Protein AF-A0A838H7H4-F1 (afdb_monomer_lite)

Foldseek 3Di:
DDPDDPVPDDDDPCCQVPNLHDFDPVQQVCLCSVVSSVVSVCVVDPDDDDPDCPDDDDDDPPPVCPLVLVSLLSRLVVVCVVCVVLCVQLVSNLQSLLSNLQSCLLVLNLVSNQVSLVSSCVSPVPSCSSVVSNCSNVPVDPSVVVQVVQVVVVDDD

Radius of gyration: 16.4 Å; chains: 1; bounding box: 41×30×44 Å

pLDDT: mean 89.97, std 9.6, range [54.09, 98.44]

Structure (mmCIF, N/CA/C/O backbone):
data_AF-A0A838H7H4-F1
#
_entry.id   AF-A0A838H7H4-F1
#
loop_
_atom_site.group_PDB
_atom_site.id
_atom_site.type_symbol
_atom_site.label_atom_id
_atom_site.label_alt_id
_atom_site.label_comp_id
_atom_site.label_asym_id
_atom_site.label_entity_id
_atom_site.label_seq_id
_atom_site.pdbx_PDB_ins_code
_atom_site.Cartn_x
_atom_site.Cartn_y
_atom_site.Cartn_z
_atom_site.occupancy
_atom_site.B_iso_or_equiv
_atom_site.auth_seq_id
_atom_site.auth_comp_id
_atom_site.auth_asym_id
_atom_site.auth_atom_id
_atom_site.pdbx_PDB_model_num
ATOM 1 N N . MET A 1 1 ? -5.918 -9.461 2.791 1.00 54.09 1 MET A N 1
ATOM 2 C CA . MET A 1 1 ? -6.326 -8.043 2.866 1.00 54.09 1 MET A CA 1
ATOM 3 C C . MET A 1 1 ? -7.775 -7.938 2.456 1.00 54.09 1 MET A C 1
ATOM 5 O O . MET A 1 1 ? -8.120 -8.432 1.388 1.00 54.09 1 MET A O 1
ATOM 9 N N . SER A 1 2 ? -8.585 -7.301 3.291 1.00 57.00 2 SER A N 1
ATOM 10 C CA . SER A 1 2 ? -9.910 -6.813 2.934 1.00 57.00 2 SER A CA 1
ATOM 11 C C . SER A 1 2 ? -9.740 -5.487 2.188 1.00 57.00 2 SER A C 1
ATOM 13 O O . SER A 1 2 ? -9.266 -4.519 2.774 1.00 57.00 2 SER A O 1
ATOM 15 N N . MET A 1 3 ? -10.059 -5.442 0.894 1.00 65.50 3 MET A N 1
ATOM 16 C CA . MET A 1 3 ? -10.187 -4.166 0.181 1.00 65.50 3 MET A CA 1
ATOM 17 C C . MET A 1 3 ? -11.564 -3.591 0.516 1.00 65.50 3 MET A C 1
ATOM 19 O O . MET A 1 3 ? -12.537 -3.882 -0.176 1.00 65.50 3 MET A O 1
ATOM 23 N N . LEU A 1 4 ? -11.651 -2.859 1.626 1.00 74.56 4 LEU A N 1
ATOM 24 C CA . LEU A 1 4 ? -12.852 -2.125 2.016 1.00 74.56 4 LEU A CA 1
ATOM 25 C C . LEU A 1 4 ? -12.655 -0.672 1.611 1.00 74.56 4 LEU A C 1
ATOM 27 O O . LEU A 1 4 ? -11.643 -0.078 1.948 1.00 74.56 4 LEU A O 1
ATOM 31 N N . HIS A 1 5 ? -13.600 -0.113 0.869 1.00 79.69 5 HIS A N 1
ATOM 32 C CA . HIS A 1 5 ? -13.518 1.284 0.464 1.00 79.69 5 HIS A CA 1
ATOM 33 C C . HIS A 1 5 ? -13.939 2.170 1.644 1.00 79.69 5 HIS A C 1
ATOM 35 O O . HIS A 1 5 ? -14.970 1.900 2.255 1.00 79.69 5 HIS A O 1
ATOM 41 N N . SER A 1 6 ? -13.198 3.235 1.963 1.00 81.12 6 SER A N 1
ATOM 42 C CA . SER A 1 6 ? -13.466 4.064 3.156 1.00 81.12 6 SER A CA 1
ATOM 43 C C . SER A 1 6 ? -14.897 4.620 3.214 1.00 81.12 6 SER A C 1
ATOM 45 O O . SER A 1 6 ? -15.476 4.729 4.293 1.00 81.12 6 SER A O 1
ATOM 47 N N . SER A 1 7 ? -15.537 4.857 2.062 1.00 83.00 7 SER A N 1
ATOM 48 C CA . SER A 1 7 ? -16.952 5.268 1.988 1.00 83.00 7 SER A CA 1
ATOM 49 C C . SER A 1 7 ? -17.956 4.234 2.517 1.00 83.00 7 SER A C 1
ATOM 51 O O . SER A 1 7 ? -19.151 4.515 2.550 1.00 83.00 7 SER A O 1
ATOM 53 N N . THR A 1 8 ? -17.515 3.017 2.838 1.00 86.19 8 THR A N 1
ATOM 54 C CA . THR A 1 8 ? -18.358 1.954 3.396 1.00 86.19 8 THR A CA 1
ATOM 55 C C . THR A 1 8 ? -18.182 1.806 4.900 1.00 86.19 8 THR A C 1
ATOM 57 O O . THR A 1 8 ? -18.797 0.926 5.499 1.00 86.19 8 THR A O 1
ATOM 60 N N . PHE A 1 9 ? -17.313 2.607 5.517 1.00 88.44 9 PHE A N 1
ATOM 61 C CA . PHE A 1 9 ? -17.085 2.536 6.945 1.00 88.44 9 PHE A CA 1
ATOM 62 C C . PHE A 1 9 ? -18.164 3.282 7.720 1.00 88.44 9 PHE A C 1
ATOM 64 O O . PHE A 1 9 ? -18.494 4.432 7.438 1.00 88.44 9 PHE A O 1
ATOM 71 N N . VAL A 1 10 ? -18.682 2.611 8.744 1.00 89.75 10 VAL A N 1
ATOM 72 C CA . VAL A 1 10 ? -19.600 3.181 9.724 1.00 89.75 10 VAL A CA 1
ATOM 73 C C . VAL A 1 10 ? -19.023 2.881 11.094 1.00 89.75 10 VAL A C 1
ATOM 75 O O . VAL A 1 10 ? -18.717 1.732 11.407 1.00 89.75 10 VAL A O 1
ATOM 78 N N . PHE A 1 11 ? -18.885 3.919 11.910 1.00 90.56 11 PHE A N 1
ATOM 79 C CA . PHE A 1 11 ? -18.334 3.804 13.250 1.00 90.56 11 PHE A CA 1
ATOM 80 C C . PHE A 1 11 ? -19.273 4.414 14.276 1.00 90.56 11 PHE A C 1
ATOM 82 O O . PHE A 1 11 ? -19.954 5.408 14.015 1.00 90.56 11 PHE A O 1
ATOM 89 N N . ARG A 1 12 ? -19.240 3.866 15.490 1.00 92.88 12 ARG A N 1
ATOM 90 C CA . ARG A 1 12 ? -19.741 4.581 16.660 1.00 92.88 12 ARG A CA 1
ATOM 91 C C . ARG A 1 12 ? -18.765 5.713 16.969 1.00 92.88 12 ARG A C 1
ATOM 93 O O . ARG A 1 12 ? -17.561 5.485 17.057 1.00 92.88 12 ARG A O 1
ATOM 100 N N . LEU A 1 13 ? -19.277 6.927 17.159 1.00 93.31 13 LEU A N 1
ATOM 101 C CA . LEU A 1 13 ? -18.430 8.099 17.403 1.00 93.31 13 LEU A CA 1
ATOM 102 C C . LEU A 1 13 ? -17.542 7.939 18.648 1.00 93.31 13 LEU A C 1
ATOM 104 O O . LEU A 1 13 ? -16.386 8.350 18.628 1.00 93.31 13 LEU A O 1
ATOM 108 N N . THR A 1 14 ? -18.066 7.316 19.706 1.00 94.25 14 THR A N 1
ATOM 109 C CA . THR A 1 14 ? -17.318 7.005 20.936 1.00 94.25 14 THR A CA 1
ATOM 110 C C . THR A 1 14 ? -16.163 6.047 20.667 1.00 94.25 14 THR A C 1
ATOM 112 O O . THR A 1 14 ? -15.056 6.262 21.144 1.00 94.25 14 THR A O 1
ATOM 115 N N . ASP A 1 15 ? -16.382 5.031 19.827 1.00 92.00 15 ASP A N 1
ATOM 116 C CA . ASP A 1 15 ? -15.350 4.048 19.495 1.00 92.00 15 ASP A CA 1
ATOM 117 C C . ASP A 1 15 ? -14.206 4.706 18.706 1.00 92.00 15 ASP A C 1
ATOM 119 O O . ASP A 1 15 ? -13.047 4.353 18.912 1.00 92.00 15 ASP A O 1
ATOM 123 N N . LEU A 1 16 ? -14.499 5.700 17.855 1.00 92.81 16 LEU A N 1
ATOM 124 C CA . LEU A 1 16 ? -13.470 6.496 17.174 1.00 92.81 16 LEU A CA 1
ATOM 125 C C . LEU A 1 16 ? -12.748 7.473 18.104 1.00 92.81 16 LEU A C 1
ATOM 127 O O . LEU A 1 16 ? -11.536 7.608 17.993 1.00 92.81 16 LEU A O 1
ATOM 131 N N . ARG A 1 17 ? -13.455 8.168 19.000 1.00 91.88 17 ARG A N 1
ATOM 132 C CA . ARG A 1 17 ? -12.841 9.189 19.867 1.00 91.88 17 ARG A CA 1
ATOM 133 C C . ARG A 1 17 ? -12.004 8.591 20.993 1.00 91.88 17 ARG A C 1
ATOM 135 O O . ARG A 1 17 ? -10.912 9.082 21.253 1.00 91.88 17 ARG A O 1
ATOM 142 N N . ASP A 1 18 ? -12.491 7.514 21.601 1.00 89.38 18 ASP A N 1
ATOM 143 C CA . ASP A 1 18 ? -11.962 7.006 22.872 1.00 89.38 18 ASP A CA 1
ATOM 144 C C . ASP A 1 18 ? -11.259 5.643 22.724 1.00 89.38 18 ASP A C 1
ATOM 146 O O . ASP A 1 18 ? -10.753 5.080 23.696 1.00 89.38 18 ASP A O 1
ATOM 150 N N . GLY A 1 19 ? -11.247 5.069 21.514 1.00 89.50 19 GLY A N 1
ATOM 151 C CA . GLY A 1 19 ? -10.817 3.689 21.286 1.00 89.50 19 GLY A CA 1
ATOM 152 C C . GLY A 1 19 ? -9.881 3.493 20.099 1.00 89.50 19 GLY A C 1
ATOM 153 O O . GLY A 1 19 ? -8.680 3.305 20.268 1.00 89.50 19 GLY A O 1
ATOM 154 N N . ILE A 1 20 ? -10.456 3.410 18.902 1.00 92.75 20 ILE A N 1
ATOM 155 C CA . ILE A 1 20 ? -9.748 3.165 17.640 1.00 92.75 20 ILE A CA 1
ATOM 156 C C . ILE A 1 20 ? -8.884 4.382 17.278 1.00 92.75 20 ILE A C 1
ATOM 158 O O . ILE A 1 20 ? -7.756 4.211 16.819 1.00 92.75 20 ILE A O 1
ATOM 162 N N . GLY A 1 21 ? -9.390 5.590 17.537 1.00 93.25 21 GLY A N 1
ATOM 163 C CA . GLY A 1 21 ? -8.802 6.868 17.139 1.00 93.25 21 GLY A CA 1
ATOM 164 C C . GLY A 1 21 ? -9.373 7.380 15.811 1.00 93.25 21 GLY A C 1
ATOM 165 O O . GLY A 1 21 ? -9.877 6.606 14.996 1.00 93.25 21 GLY A O 1
ATOM 166 N N . LEU A 1 22 ? -9.265 8.691 15.585 1.00 92.56 22 LEU A N 1
ATOM 167 C CA . LEU A 1 22 ? -9.604 9.332 14.307 1.00 92.56 22 LEU A CA 1
ATOM 168 C C . LEU A 1 22 ? -8.611 8.933 13.203 1.00 92.56 22 LEU A C 1
ATOM 170 O O . LEU A 1 22 ? -7.616 8.257 13.483 1.00 92.56 22 LEU A O 1
ATOM 174 N N . LEU A 1 23 ? -8.892 9.324 11.954 1.00 90.75 23 LEU A N 1
ATOM 175 C CA . LEU A 1 23 ? -7.944 9.151 10.851 1.00 90.75 23 LEU A CA 1
ATOM 176 C C . LEU A 1 23 ? -6.623 9.851 11.178 1.00 90.75 23 LEU A C 1
ATOM 178 O O . LEU A 1 23 ? -6.617 10.941 11.747 1.00 90.75 23 LEU A O 1
ATOM 182 N N . ASP A 1 24 ? -5.525 9.198 10.818 1.00 91.38 24 ASP A N 1
ATOM 183 C CA . ASP A 1 24 ? -4.194 9.767 10.968 1.00 91.38 24 ASP A CA 1
ATOM 184 C C . ASP A 1 24 ? -3.878 10.630 9.737 1.00 91.38 24 ASP A C 1
ATOM 186 O O . ASP A 1 24 ? -3.748 10.130 8.617 1.00 91.38 24 ASP A O 1
ATOM 190 N N . GLU A 1 25 ? -3.808 11.943 9.942 1.00 91.31 25 GLU A N 1
ATOM 191 C CA . GLU A 1 25 ? -3.540 12.920 8.883 1.00 91.31 25 GLU A CA 1
ATOM 192 C C . GLU A 1 25 ? -2.059 12.950 8.465 1.00 91.31 25 GLU A C 1
ATOM 194 O O . GLU A 1 25 ? -1.720 13.565 7.453 1.00 91.31 25 GLU A O 1
ATOM 199 N N . GLU A 1 26 ? -1.171 12.254 9.186 1.00 93.12 26 GLU A N 1
ATOM 200 C CA . GLU A 1 26 ? 0.247 12.143 8.828 1.00 93.12 26 GLU A CA 1
ATOM 201 C C . GLU A 1 26 ? 0.495 11.129 7.699 1.00 93.12 26 GLU A C 1
ATOM 203 O O . GLU A 1 26 ? 1.587 11.094 7.123 1.00 93.12 26 GLU A O 1
ATOM 208 N N . ILE A 1 27 ? -0.508 10.313 7.340 1.00 93.00 27 ILE A N 1
ATOM 209 C CA . ILE A 1 27 ? -0.388 9.305 6.281 1.00 93.00 27 ILE A CA 1
ATOM 210 C C . ILE A 1 27 ? -0.084 9.997 4.941 1.00 93.00 27 ILE A C 1
ATOM 212 O O . ILE A 1 27 ? -0.916 10.759 4.437 1.00 93.00 27 ILE A O 1
ATOM 216 N N . PRO A 1 28 ? 1.043 9.674 4.271 1.00 93.50 28 PRO A N 1
ATOM 217 C CA . PRO A 1 28 ? 1.427 10.331 3.024 1.00 93.50 28 PRO A CA 1
ATOM 218 C C . PRO A 1 28 ? 0.350 10.251 1.930 1.00 93.50 28 PRO A C 1
ATOM 220 O O . PRO A 1 28 ? 0.104 9.201 1.329 1.00 93.50 28 PRO A O 1
ATOM 223 N N . GLY A 1 29 ? -0.287 11.389 1.648 1.00 88.62 29 GLY A N 1
ATOM 224 C CA . GLY A 1 29 ? -1.354 11.510 0.652 1.00 88.62 29 GLY A CA 1
ATOM 225 C C . GLY A 1 29 ? -2.585 10.641 0.929 1.00 88.62 29 GLY A C 1
ATOM 226 O O . GLY A 1 29 ? -3.275 10.291 -0.024 1.00 88.62 29 GLY A O 1
ATOM 227 N N . SER A 1 30 ? -2.820 10.245 2.185 1.00 87.75 30 SER A N 1
ATOM 228 C CA . SER A 1 30 ? -3.987 9.458 2.625 1.00 87.75 30 SER A CA 1
ATOM 229 C C . SER A 1 30 ? -4.193 8.119 1.891 1.00 87.75 30 SER A C 1
ATOM 231 O O . SER A 1 30 ? -5.283 7.557 1.906 1.00 87.75 30 SER A O 1
ATOM 233 N N . GLN A 1 31 ? -3.157 7.566 1.244 1.00 87.06 31 GLN A N 1
ATOM 234 C CA . GLN A 1 31 ? -3.292 6.403 0.343 1.00 87.06 31 GLN A CA 1
ATOM 235 C C . GLN A 1 31 ? -3.703 5.096 1.034 1.00 87.06 31 GLN A C 1
ATOM 237 O O . GLN A 1 31 ? -4.211 4.205 0.361 1.00 87.06 31 GLN A O 1
ATOM 242 N N . ASN A 1 32 ? -3.425 4.957 2.332 1.00 88.88 32 ASN A N 1
ATOM 243 C CA . ASN A 1 32 ? -3.676 3.742 3.114 1.00 88.88 32 ASN A CA 1
ATOM 244 C C . ASN A 1 32 ? -4.468 4.042 4.401 1.00 88.88 32 ASN A C 1
ATOM 246 O O . ASN A 1 32 ? -4.337 3.314 5.383 1.00 88.88 32 ASN A O 1
ATOM 250 N N . GLU A 1 33 ? -5.243 5.132 4.424 1.00 90.25 33 GLU A N 1
ATOM 251 C CA . GLU A 1 33 ? -6.015 5.550 5.605 1.00 90.25 33 GLU A CA 1
ATOM 252 C C . GLU A 1 33 ? -7.001 4.474 6.083 1.00 90.25 33 GLU A C 1
ATOM 254 O O . GLU A 1 33 ? -7.159 4.227 7.277 1.00 90.25 33 GLU A O 1
ATOM 259 N N . ASP A 1 34 ? -7.623 3.785 5.130 1.00 88.94 34 ASP A N 1
ATOM 260 C CA . ASP A 1 34 ? -8.584 2.720 5.359 1.00 88.94 34 ASP A CA 1
ATOM 261 C C . ASP A 1 34 ? -7.911 1.502 5.990 1.00 88.94 34 ASP A C 1
ATOM 263 O O . ASP A 1 34 ? -8.427 0.910 6.942 1.00 88.94 34 ASP A O 1
ATOM 267 N N . TRP A 1 35 ? -6.735 1.139 5.483 1.00 89.00 35 TRP A N 1
ATOM 268 C CA . TRP A 1 35 ? -5.998 -0.009 5.972 1.00 89.00 35 TRP A CA 1
ATOM 269 C C . TRP A 1 35 ? -5.359 0.250 7.335 1.00 89.00 35 TRP A C 1
ATOM 271 O O . TRP A 1 35 ? -5.414 -0.622 8.201 1.00 89.00 35 TRP A O 1
ATOM 281 N N . GLU A 1 36 ? -4.820 1.446 7.556 1.00 92.94 36 GLU A N 1
ATOM 282 C CA . GLU A 1 36 ? -4.292 1.884 8.849 1.00 92.94 36 GLU A CA 1
ATOM 283 C C . GLU A 1 36 ? -5.376 1.815 9.938 1.00 92.94 36 GLU A C 1
ATOM 285 O O . GLU A 1 36 ? -5.174 1.197 10.990 1.00 92.94 36 GLU A O 1
ATOM 290 N N . LEU A 1 37 ? -6.571 2.334 9.641 1.00 92.06 37 LEU A N 1
ATOM 291 C CA . LEU A 1 37 ? -7.696 2.313 10.571 1.00 92.06 37 LEU A CA 1
ATOM 292 C C . LEU A 1 37 ? -8.159 0.879 10.874 1.00 92.06 37 LEU A C 1
ATOM 294 O O . LEU A 1 37 ? -8.441 0.541 12.027 1.00 92.06 37 LEU A O 1
ATOM 298 N N . LEU A 1 38 ? -8.187 0.005 9.861 1.00 90.56 38 LEU A N 1
ATOM 299 C CA . LEU A 1 38 ? -8.483 -1.419 10.044 1.00 90.56 38 LEU A CA 1
ATOM 300 C C . LEU A 1 38 ? -7.422 -2.135 10.884 1.00 90.56 38 LEU A C 1
ATOM 302 O O . LEU A 1 38 ? -7.781 -2.982 11.701 1.00 90.56 38 LEU A O 1
ATOM 306 N N . LEU A 1 39 ? -6.137 -1.810 10.720 1.00 91.31 39 LEU A N 1
ATOM 307 C CA . LEU A 1 39 ? -5.064 -2.373 11.542 1.00 91.31 39 LEU A CA 1
ATOM 308 C C . LEU A 1 39 ? -5.266 -1.993 13.014 1.00 91.31 39 LEU A C 1
ATOM 310 O O . LEU A 1 39 ? -5.258 -2.883 13.871 1.00 91.31 39 LEU A O 1
ATOM 314 N N . ARG A 1 40 ? -5.563 -0.721 13.317 1.00 92.88 40 ARG A N 1
ATOM 315 C CA . ARG A 1 40 ? -5.899 -0.286 14.687 1.00 92.88 40 ARG A CA 1
ATOM 316 C C . ARG A 1 40 ? -7.147 -0.972 15.228 1.00 92.88 40 ARG A C 1
ATOM 318 O O . ARG A 1 40 ? -7.129 -1.461 16.358 1.00 92.88 40 ARG A O 1
ATOM 325 N N . ALA A 1 41 ? -8.208 -1.067 14.428 1.00 91.81 41 ALA A N 1
ATOM 326 C CA . ALA A 1 41 ? -9.433 -1.757 14.823 1.00 91.81 41 ALA A CA 1
ATOM 327 C C . ALA A 1 41 ? -9.182 -3.249 15.125 1.00 91.81 41 ALA A C 1
ATOM 329 O O . ALA A 1 41 ? -9.656 -3.758 16.143 1.00 91.81 41 ALA A O 1
ATOM 330 N N . SER A 1 42 ? -8.373 -3.925 14.301 1.00 91.19 42 SER A N 1
ATOM 331 C CA . SER A 1 42 ? -8.058 -5.355 14.437 1.00 91.19 42 SER A CA 1
ATOM 332 C C . SER A 1 42 ? -7.293 -5.701 15.715 1.00 91.19 42 SER A C 1
ATOM 334 O O . SER A 1 42 ? -7.416 -6.809 16.232 1.00 91.19 42 SER A O 1
ATOM 336 N N . ARG A 1 43 ? -6.535 -4.740 16.261 1.00 91.12 43 ARG A N 1
ATOM 337 C CA . ARG A 1 43 ? -5.843 -4.892 17.549 1.00 91.12 43 ARG A CA 1
ATOM 338 C C . ARG A 1 43 ? -6.804 -4.882 18.738 1.00 91.12 43 ARG A C 1
ATOM 340 O O . ARG A 1 43 ? -6.436 -5.354 19.808 1.00 91.12 43 ARG A O 1
ATOM 347 N N . ARG A 1 44 ? -8.014 -4.336 18.573 1.00 91.44 44 ARG A N 1
ATOM 348 C CA . ARG A 1 44 ? -9.024 -4.255 19.640 1.00 91.44 44 ARG A CA 1
ATOM 349 C C . ARG A 1 44 ? -9.979 -5.438 19.603 1.00 91.44 44 ARG A C 1
ATOM 351 O O . ARG A 1 44 ? -10.279 -6.010 20.646 1.00 91.44 44 ARG A O 1
ATOM 358 N N . HIS A 1 45 ? -10.448 -5.802 18.411 1.00 88.50 45 HIS A N 1
ATOM 359 C CA . HIS A 1 45 ? -11.387 -6.902 18.219 1.00 88.50 45 HIS A CA 1
ATOM 360 C C . HIS A 1 45 ? -11.108 -7.657 16.913 1.00 88.50 45 HIS A C 1
ATOM 362 O O . HIS A 1 45 ? -10.668 -7.047 15.936 1.00 88.50 45 HIS A O 1
ATOM 368 N N . PRO A 1 46 ? -11.408 -8.969 16.856 1.00 89.31 46 PRO A N 1
ATOM 369 C CA . PRO A 1 46 ? -11.335 -9.729 15.614 1.00 89.31 46 PRO A CA 1
ATOM 370 C C . PRO A 1 46 ? -12.208 -9.117 14.512 1.00 89.31 46 PRO A C 1
ATOM 372 O O . PRO A 1 46 ? -13.347 -8.715 14.755 1.00 89.31 46 PRO A O 1
ATOM 375 N N . ILE A 1 47 ? -11.694 -9.104 13.281 1.00 87.50 47 ILE A N 1
ATOM 376 C CA . ILE A 1 47 ? -12.465 -8.695 12.105 1.00 87.50 47 ILE A CA 1
ATOM 377 C C . ILE A 1 47 ? -13.309 -9.885 11.641 1.00 87.50 47 ILE A C 1
ATOM 379 O O . ILE A 1 47 ? -12.773 -10.904 11.203 1.00 87.50 47 ILE A O 1
ATOM 383 N N . MET A 1 48 ? -14.633 -9.747 11.712 1.00 88.56 48 MET A N 1
ATOM 384 C CA . MET A 1 48 ? -15.560 -10.739 11.173 1.00 88.56 48 MET A CA 1
ATOM 385 C C . MET A 1 48 ? -15.639 -10.616 9.648 1.00 88.56 48 MET A C 1
ATOM 387 O O . MET A 1 48 ? -15.899 -9.540 9.113 1.00 88.56 48 MET A O 1
ATOM 391 N N . HIS A 1 49 ? -15.441 -11.731 8.946 1.00 87.19 49 HIS A N 1
ATOM 392 C CA . HIS A 1 49 ? -15.689 -11.814 7.511 1.00 87.19 49 HIS A CA 1
ATOM 393 C C . HIS A 1 49 ? -17.170 -12.099 7.259 1.00 87.19 49 HIS A C 1
ATOM 395 O O . HIS A 1 49 ? -17.683 -13.129 7.697 1.00 87.19 49 HIS A O 1
ATOM 401 N N . VAL A 1 50 ? -17.841 -11.206 6.535 1.00 88.00 50 VAL A N 1
ATOM 402 C CA . VAL A 1 50 ? -19.224 -11.399 6.092 1.00 88.00 50 VAL A CA 1
ATOM 403 C C . VAL A 1 50 ? -19.206 -11.661 4.594 1.00 88.00 50 VAL A C 1
ATOM 405 O O . VAL A 1 50 ? -18.906 -10.763 3.811 1.00 88.00 50 VAL A O 1
ATOM 408 N N . ASP A 1 51 ? -19.524 -12.891 4.199 1.00 89.19 51 ASP A N 1
ATOM 409 C CA . ASP A 1 51 ? -19.549 -13.313 2.795 1.00 89.19 51 ASP A CA 1
ATOM 410 C C . ASP A 1 51 ? -20.888 -12.952 2.131 1.00 89.19 51 ASP A C 1
ATOM 412 O O . ASP A 1 51 ? -21.660 -13.804 1.696 1.00 89.19 51 ASP A O 1
ATOM 416 N N . ALA A 1 52 ? -21.212 -11.659 2.145 1.00 89.25 52 ALA A N 1
ATOM 417 C CA . ALA A 1 52 ? -22.395 -11.108 1.502 1.00 89.25 52 ALA A CA 1
ATOM 418 C C . ALA A 1 52 ? -22.047 -9.773 0.825 1.00 89.25 52 ALA A C 1
ATOM 420 O O . ALA A 1 52 ? -21.328 -8.956 1.410 1.00 89.25 52 ALA A O 1
ATOM 421 N N . PRO A 1 53 ? -22.564 -9.502 -0.388 1.00 86.62 53 PRO A N 1
ATOM 422 C CA . PRO A 1 53 ? -22.301 -8.258 -1.103 1.00 86.62 53 PRO A CA 1
ATOM 423 C C . PRO A 1 53 ? -23.136 -7.110 -0.516 1.00 86.62 53 PRO A C 1
ATOM 425 O O . PRO A 1 53 ? -24.116 -6.665 -1.105 1.00 86.62 53 PRO A O 1
ATOM 428 N N . LEU A 1 54 ? -22.758 -6.63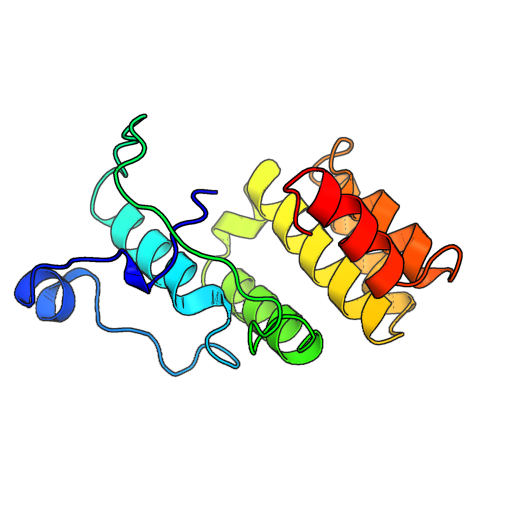8 0.673 1.00 87.56 54 LEU A N 1
ATOM 429 C CA . LEU A 1 54 ? -23.510 -5.619 1.4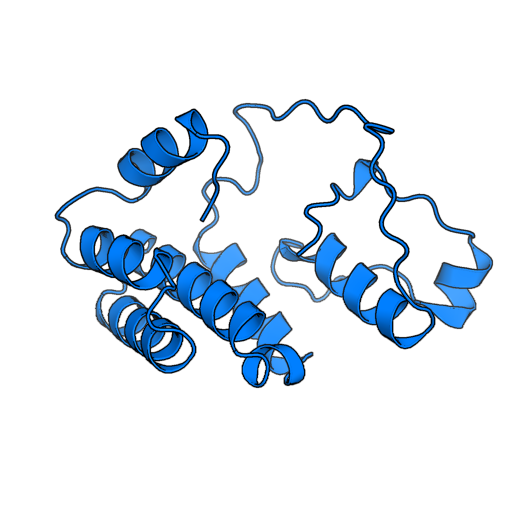14 1.00 87.56 54 LEU A CA 1
ATOM 430 C C . LEU A 1 54 ? -23.368 -4.208 0.830 1.00 87.56 54 LEU A C 1
ATOM 432 O O . LEU A 1 54 ? -24.179 -3.337 1.134 1.00 87.56 54 LEU A O 1
ATOM 436 N N . VAL A 1 55 ? -22.341 -3.964 0.010 1.00 85.25 55 VAL A N 1
ATOM 437 C CA . VAL A 1 55 ? -22.077 -2.648 -0.579 1.00 85.25 55 VAL A CA 1
ATOM 438 C C . VAL A 1 55 ? -21.636 -2.777 -2.032 1.00 85.25 55 VAL A C 1
ATOM 440 O O . VAL A 1 55 ? -20.824 -3.635 -2.376 1.00 85.25 55 VAL A O 1
ATOM 443 N N . ALA A 1 56 ? -22.139 -1.880 -2.883 1.00 85.44 56 ALA A N 1
ATOM 444 C CA . ALA A 1 56 ? -21.719 -1.736 -4.270 1.00 85.44 56 ALA A CA 1
ATOM 4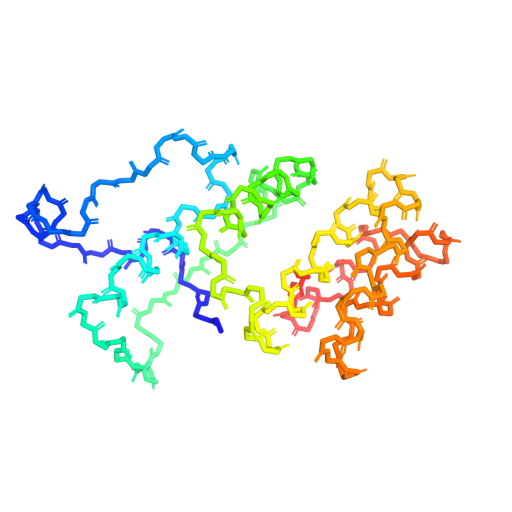45 C C . ALA A 1 56 ? -20.908 -0.444 -4.444 1.00 85.44 56 ALA A C 1
ATOM 447 O O . ALA A 1 56 ? -21.441 0.659 -4.330 1.00 85.44 56 ALA A O 1
ATOM 448 N N . VAL A 1 57 ? -19.616 -0.579 -4.746 1.00 79.25 57 VAL A N 1
ATOM 449 C CA . VAL A 1 57 ? -18.711 0.556 -4.979 1.00 79.25 57 VAL A CA 1
ATOM 450 C C . VAL A 1 57 ? -18.459 0.697 -6.477 1.00 79.25 57 VAL A C 1
ATOM 452 O O . VAL A 1 57 ? -17.905 -0.202 -7.113 1.00 79.25 57 VAL A O 1
ATOM 455 N N . ARG A 1 58 ? -18.857 1.833 -7.063 1.00 77.00 58 ARG A N 1
ATOM 456 C CA . ARG A 1 58 ? -18.549 2.142 -8.467 1.00 77.00 58 ARG A CA 1
ATOM 457 C C . ARG A 1 58 ? -17.133 2.698 -8.567 1.00 77.00 58 ARG A C 1
ATOM 459 O O . ARG A 1 58 ? -16.872 3.829 -8.172 1.00 77.00 58 ARG A O 1
ATOM 466 N N . TRP A 1 59 ? -16.237 1.919 -9.157 1.00 69.19 59 TRP A N 1
ATOM 467 C CA . TRP A 1 59 ? -14.883 2.361 -9.472 1.00 69.19 59 TRP A CA 1
ATOM 468 C C . TRP A 1 59 ? -14.896 3.227 -10.737 1.00 69.19 59 TRP A C 1
ATOM 470 O O . TRP A 1 59 ? -15.161 2.742 -11.837 1.00 69.19 59 TRP A O 1
ATOM 480 N N . GLY A 1 60 ? -14.642 4.527 -10.584 1.00 63.38 60 GLY A N 1
ATOM 481 C CA . GLY A 1 60 ? -14.494 5.453 -11.707 1.00 63.38 60 GLY A CA 1
ATOM 482 C C . GLY A 1 60 ? -13.104 5.385 -12.349 1.00 63.38 60 GLY A C 1
ATOM 483 O O . GLY A 1 60 ? -12.110 5.089 -11.687 1.00 63.38 60 GLY A O 1
ATOM 484 N N . GLN A 1 61 ? -13.014 5.742 -13.635 1.00 57.34 61 GLN A N 1
ATOM 485 C CA . GLN A 1 61 ? -11.744 5.898 -14.376 1.00 57.34 61 GLN A CA 1
ATOM 486 C C . GLN A 1 61 ? -10.835 7.006 -13.794 1.00 57.34 61 GLN A C 1
ATOM 488 O O . GLN A 1 61 ? -9.655 7.093 -14.130 1.00 57.34 61 GLN A O 1
ATOM 493 N N . SER A 1 62 ? -11.381 7.853 -12.919 1.00 56.50 62 SER A N 1
ATOM 494 C CA . SER A 1 62 ? -10.757 9.048 -12.353 1.00 56.50 62 SER A CA 1
ATOM 495 C C . SER A 1 62 ? -10.406 8.904 -10.871 1.00 56.50 62 SER A C 1
ATOM 497 O O . SER A 1 62 ? -10.470 9.889 -10.140 1.00 56.50 62 SER A O 1
ATOM 499 N N . SER A 1 63 ? -10.058 7.702 -10.388 1.00 60.31 63 SER A N 1
ATOM 500 C CA . SER A 1 63 ? -9.500 7.598 -9.033 1.00 60.31 63 SER A CA 1
ATOM 501 C C . SER A 1 63 ? -8.296 8.540 -8.937 1.00 60.31 63 SER A C 1
ATOM 503 O O . SER A 1 63 ? -7.307 8.356 -9.658 1.00 60.31 63 SER A O 1
ATOM 505 N N . TYR A 1 64 ? -8.403 9.549 -8.065 1.00 58.72 64 TYR A N 1
ATOM 506 C CA . TYR A 1 64 ? -7.384 10.579 -7.834 1.00 58.72 64 TYR A CA 1
ATOM 507 C C . TYR A 1 64 ? -5.999 9.956 -7.598 1.00 58.72 64 TYR A C 1
ATOM 509 O O . TYR A 1 64 ? -4.975 10.459 -8.059 1.00 58.72 64 TYR A O 1
ATOM 517 N N . PHE A 1 65 ? -5.985 8.781 -6.972 1.00 60.81 65 PHE A N 1
ATOM 518 C CA . PHE A 1 65 ? -4.788 8.057 -6.576 1.00 60.81 65 PHE A CA 1
ATOM 519 C C . PHE A 1 65 ? -4.157 7.194 -7.675 1.00 60.81 65 PHE A C 1
ATOM 521 O O . PHE A 1 65 ? -3.009 6.780 -7.527 1.00 60.81 65 PHE A O 1
ATOM 528 N N . SER A 1 66 ? -4.863 6.917 -8.780 1.00 60.22 66 SER A N 1
ATOM 529 C CA . SER A 1 66 ? -4.495 5.894 -9.782 1.00 60.22 66 SER A CA 1
ATOM 530 C C . SER A 1 66 ? -3.099 6.039 -10.404 1.00 60.22 66 SER A C 1
ATOM 532 O O . SER A 1 66 ? -2.569 5.056 -10.920 1.00 60.22 66 SER A O 1
ATOM 534 N N . ARG A 1 67 ? -2.489 7.229 -10.333 1.00 66.56 67 ARG A N 1
ATOM 535 C CA . ARG A 1 67 ? -1.184 7.543 -10.947 1.00 66.56 67 ARG A CA 1
ATOM 536 C C . ARG A 1 67 ? -0.179 8.181 -9.987 1.00 66.56 67 ARG A C 1
ATOM 538 O O . ARG A 1 67 ? 0.901 8.584 -10.406 1.00 66.56 67 ARG A O 1
ATOM 545 N N . GLN A 1 68 ? -0.505 8.266 -8.700 1.00 84.94 68 GLN A N 1
ATOM 546 C CA . GLN A 1 68 ? 0.350 8.910 -7.701 1.00 84.94 68 GLN A CA 1
ATOM 547 C C . GLN A 1 68 ? 1.340 7.911 -7.096 1.00 84.94 68 GLN A C 1
ATOM 549 O O . GLN A 1 68 ? 1.316 7.621 -5.902 1.00 84.94 68 GLN A O 1
ATOM 554 N N . TRP A 1 69 ? 2.211 7.352 -7.940 1.00 91.69 69 TRP A N 1
ATOM 555 C CA . TRP A 1 69 ? 3.135 6.288 -7.540 1.00 91.69 69 TRP A CA 1
ATOM 556 C C . TRP A 1 69 ? 4.051 6.674 -6.385 1.00 91.69 69 TRP A C 1
ATOM 558 O O . TRP A 1 69 ? 4.272 5.850 -5.505 1.00 91.69 69 TRP A O 1
ATOM 568 N N . ARG A 1 70 ? 4.535 7.922 -6.356 1.00 94.25 70 ARG A N 1
ATOM 569 C CA . ARG A 1 70 ? 5.376 8.425 -5.262 1.00 94.25 70 ARG A CA 1
ATOM 570 C C . ARG A 1 70 ? 4.628 8.387 -3.928 1.00 94.25 70 ARG A C 1
ATOM 572 O O . ARG A 1 70 ? 5.058 7.677 -3.035 1.00 94.25 70 ARG A O 1
ATOM 579 N N . SER A 1 71 ? 3.463 9.034 -3.848 1.00 93.00 71 SER A N 1
ATOM 580 C CA . SER A 1 71 ? 2.628 9.037 -2.636 1.00 93.00 71 SER A CA 1
ATOM 581 C C . SER A 1 71 ? 2.234 7.622 -2.192 1.00 93.00 71 SER A C 1
ATOM 583 O O . SER A 1 71 ? 2.279 7.325 -1.003 1.00 93.00 71 SER A O 1
ATOM 585 N N . ARG A 1 72 ? 1.922 6.717 -3.131 1.00 92.56 72 ARG A N 1
ATOM 586 C CA . ARG A 1 72 ? 1.662 5.301 -2.816 1.00 92.56 72 ARG A CA 1
ATOM 587 C C . ARG A 1 72 ? 2.860 4.613 -2.173 1.00 92.56 72 ARG A C 1
ATOM 589 O O . ARG A 1 72 ? 2.695 3.930 -1.169 1.00 92.56 72 ARG A O 1
ATOM 596 N N . VAL A 1 73 ? 4.046 4.770 -2.763 1.00 96.31 73 VAL A N 1
ATOM 597 C CA . VAL A 1 73 ? 5.287 4.191 -2.232 1.00 96.31 73 VAL A CA 1
ATOM 598 C C . VAL A 1 73 ? 5.576 4.749 -0.843 1.00 96.31 73 VAL A C 1
ATOM 600 O O . VAL A 1 73 ? 5.778 3.967 0.082 1.00 96.31 73 VAL A O 1
ATOM 603 N N . ASP A 1 74 ? 5.530 6.071 -0.685 1.00 96.50 74 ASP A N 1
ATOM 604 C CA . ASP A 1 74 ? 5.829 6.740 0.582 1.00 96.50 74 ASP A CA 1
ATOM 605 C C . ASP A 1 74 ? 4.848 6.303 1.683 1.00 96.50 74 ASP A C 1
ATOM 607 O O . ASP A 1 74 ? 5.264 5.988 2.794 1.00 96.50 74 ASP A O 1
ATOM 611 N N . SER A 1 75 ? 3.557 6.174 1.361 1.00 95.31 75 SER A N 1
ATOM 612 C CA . SER A 1 75 ? 2.545 5.705 2.312 1.00 95.31 75 SER A CA 1
ATOM 613 C C . SER A 1 75 ? 2.736 4.241 2.721 1.00 95.31 75 SER A C 1
ATOM 615 O O . SER A 1 75 ? 2.560 3.904 3.889 1.00 95.31 75 SER A O 1
ATOM 617 N N . LEU A 1 76 ? 3.128 3.357 1.796 1.00 95.75 76 LEU A N 1
ATOM 618 C CA . LEU A 1 76 ? 3.415 1.956 2.128 1.00 95.75 76 LEU A CA 1
ATOM 619 C C . LEU A 1 76 ? 4.681 1.815 2.984 1.00 95.75 76 LEU A C 1
ATOM 621 O O . LEU A 1 76 ? 4.722 0.964 3.871 1.00 95.75 76 LEU A O 1
ATOM 625 N N . LEU A 1 77 ? 5.701 2.643 2.734 1.00 96.38 77 LEU A N 1
ATOM 626 C CA . LEU A 1 77 ? 6.907 2.691 3.562 1.00 96.38 77 LEU A CA 1
ATOM 627 C C . LEU A 1 77 ? 6.587 3.184 4.976 1.00 96.38 77 LEU A C 1
ATOM 629 O O . LEU A 1 77 ? 6.950 2.505 5.934 1.00 96.38 77 LEU A O 1
ATOM 633 N N . TRP A 1 78 ? 5.846 4.291 5.090 1.00 96.31 78 TRP A N 1
ATOM 634 C CA . TRP A 1 78 ? 5.358 4.820 6.367 1.00 96.31 78 TRP A CA 1
ATOM 635 C C . TRP A 1 78 ? 4.584 3.754 7.147 1.00 96.31 78 TRP A C 1
ATOM 637 O O . TRP A 1 78 ? 4.828 3.520 8.329 1.00 96.31 78 TRP A O 1
ATOM 647 N N . LEU A 1 79 ? 3.699 3.024 6.464 1.00 95.00 79 LEU A N 1
ATOM 648 C CA . LEU A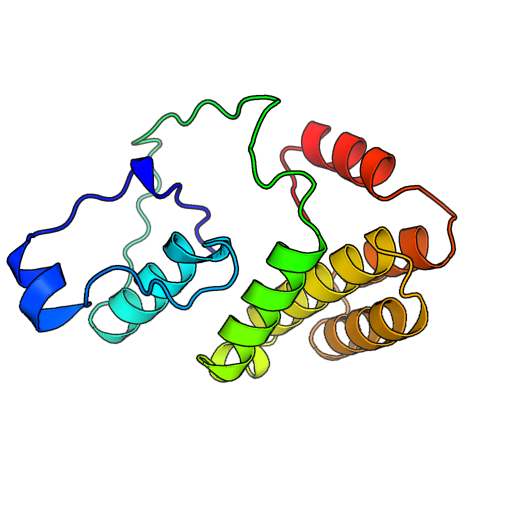 1 79 ? 2.899 1.996 7.110 1.00 95.00 79 LEU A CA 1
ATOM 649 C C . LEU A 1 79 ? 3.747 0.810 7.590 1.00 95.00 79 LEU A C 1
ATOM 651 O O . LEU A 1 79 ? 3.508 0.298 8.678 1.00 95.00 79 LEU A O 1
ATOM 655 N N . MET A 1 80 ? 4.747 0.380 6.816 1.00 94.50 80 MET A N 1
ATOM 656 C CA . MET A 1 80 ? 5.673 -0.676 7.241 1.00 94.50 80 MET A CA 1
ATOM 657 C C . MET A 1 80 ? 6.536 -0.271 8.438 1.00 94.50 80 MET A C 1
ATOM 659 O O . MET A 1 80 ? 6.887 -1.129 9.245 1.00 94.50 80 MET A O 1
ATOM 663 N N . GLU A 1 81 ? 6.904 1.005 8.537 1.00 95.56 81 GLU A N 1
ATOM 664 C CA . GLU A 1 81 ? 7.627 1.545 9.688 1.00 95.56 81 GLU A CA 1
ATOM 665 C C . GLU A 1 81 ? 6.734 1.574 10.934 1.00 95.56 81 GLU A C 1
ATOM 667 O O . GLU A 1 81 ? 7.151 1.158 12.015 1.00 95.56 81 GLU A O 1
ATOM 672 N N . ARG A 1 82 ? 5.474 1.992 10.770 1.00 95.19 82 ARG A N 1
ATOM 673 C CA . ARG A 1 82 ? 4.495 2.091 11.859 1.00 95.19 82 ARG A CA 1
ATOM 674 C C . ARG A 1 82 ? 3.984 0.731 12.349 1.00 95.19 82 ARG A C 1
ATOM 676 O O . ARG A 1 82 ? 3.722 0.570 13.542 1.00 95.19 82 ARG A O 1
ATOM 683 N N . TYR A 1 83 ? 3.855 -0.231 11.437 1.00 94.44 83 TYR A N 1
ATOM 684 C CA . TYR A 1 83 ? 3.311 -1.572 11.666 1.00 94.44 83 TYR A CA 1
ATOM 685 C C . TYR A 1 83 ? 4.315 -2.649 11.214 1.00 94.44 83 TYR A C 1
ATOM 687 O O . TYR A 1 83 ? 4.110 -3.314 10.188 1.00 94.44 83 TYR A O 1
ATOM 695 N N . PRO A 1 84 ? 5.421 -2.845 11.958 1.00 93.62 84 PRO A N 1
ATOM 696 C CA . PRO A 1 84 ? 6.490 -3.768 11.579 1.00 93.62 84 PRO A CA 1
ATOM 697 C C . PRO A 1 84 ? 6.030 -5.230 11.463 1.00 93.62 84 PRO A C 1
ATOM 699 O O . PRO A 1 84 ? 6.658 -6.009 10.742 1.00 93.62 84 PRO A O 1
ATOM 702 N N . GLU A 1 85 ? 4.910 -5.608 12.087 1.00 91.56 85 GLU A N 1
ATOM 703 C CA . GLU A 1 85 ? 4.279 -6.923 11.927 1.00 91.56 85 GLU A CA 1
ATOM 704 C C . GLU A 1 85 ? 3.949 -7.268 10.465 1.00 91.56 85 GLU A C 1
ATOM 706 O O . GLU A 1 85 ? 4.014 -8.437 10.081 1.00 91.56 85 GLU A O 1
ATOM 711 N N . ILE A 1 86 ? 3.690 -6.263 9.617 1.00 92.25 86 ILE A N 1
ATOM 712 C CA . ILE A 1 86 ? 3.482 -6.452 8.175 1.00 92.25 86 ILE A CA 1
ATOM 713 C C . ILE A 1 86 ? 4.730 -7.070 7.542 1.00 92.25 86 ILE A C 1
ATOM 715 O O . ILE A 1 86 ? 4.627 -7.930 6.672 1.00 92.25 86 ILE A O 1
ATOM 719 N N . GLY A 1 87 ? 5.919 -6.637 7.968 1.00 90.19 87 GLY A N 1
ATOM 720 C CA . GLY A 1 87 ? 7.188 -7.134 7.441 1.00 90.19 87 GLY A CA 1
ATOM 721 C C . GLY A 1 87 ? 7.510 -8.569 7.863 1.00 90.19 87 GLY A C 1
ATOM 722 O O . GLY A 1 87 ? 8.263 -9.244 7.155 1.00 90.19 87 GLY A O 1
ATOM 723 N N . VAL A 1 88 ? 6.945 -9.022 8.988 1.00 90.38 88 VAL A N 1
ATOM 724 C CA . VAL A 1 88 ? 7.137 -10.372 9.541 1.00 90.38 88 VAL A CA 1
ATOM 725 C C . VAL A 1 88 ? 6.203 -11.382 8.875 1.00 90.38 88 VAL A C 1
ATOM 727 O O . VAL A 1 88 ? 6.607 -12.520 8.637 1.00 90.38 88 VAL A O 1
ATOM 730 N N . ASP A 1 89 ? 4.979 -10.976 8.528 1.00 93.19 89 ASP A N 1
ATOM 731 C CA . ASP A 1 89 ? 4.039 -11.846 7.823 1.00 93.19 89 ASP A CA 1
ATOM 732 C C . ASP A 1 89 ? 4.490 -12.118 6.379 1.00 93.19 89 ASP A C 1
ATOM 734 O O . ASP A 1 89 ? 4.697 -11.206 5.575 1.00 93.19 89 ASP A O 1
ATOM 738 N N . ALA A 1 90 ? 4.605 -13.396 6.013 1.00 93.38 90 ALA A N 1
ATOM 739 C CA . ALA A 1 90 ? 5.102 -13.790 4.696 1.00 93.38 90 ALA A CA 1
ATOM 740 C C . ALA A 1 90 ? 4.169 -13.341 3.559 1.00 93.38 90 ALA A C 1
ATOM 742 O O . ALA A 1 90 ? 4.630 -13.039 2.458 1.00 93.38 90 ALA A O 1
ATOM 743 N N . VAL A 1 91 ? 2.855 -13.302 3.800 1.00 93.38 91 VAL A N 1
ATOM 744 C CA . VAL A 1 91 ? 1.864 -12.949 2.775 1.00 93.38 91 VAL A CA 1
ATOM 745 C C . VAL A 1 91 ? 1.739 -11.432 2.633 1.00 93.38 91 VAL A C 1
ATOM 747 O O . VAL A 1 91 ? 1.850 -10.908 1.523 1.00 93.38 91 VAL A O 1
ATOM 750 N N . GLY A 1 92 ? 1.513 -10.732 3.740 1.00 92.19 92 GLY A N 1
ATOM 751 C CA . GLY A 1 92 ? 1.386 -9.282 3.827 1.00 92.19 92 GLY A CA 1
ATOM 752 C C . GLY A 1 92 ? 2.679 -8.578 3.442 1.00 92.19 92 GLY A C 1
ATOM 753 O O . GLY A 1 92 ? 2.660 -7.708 2.571 1.00 92.19 92 GLY A O 1
ATOM 754 N N . GLY A 1 93 ? 3.808 -9.022 3.993 1.00 95.31 93 GLY A N 1
ATOM 755 C CA . GLY A 1 93 ? 5.123 -8.464 3.702 1.00 95.31 93 GLY A CA 1
ATOM 756 C C . GLY A 1 93 ? 5.498 -8.597 2.231 1.00 95.31 93 GLY A C 1
ATOM 757 O O . GLY A 1 93 ? 5.914 -7.608 1.619 1.00 95.31 93 GLY A O 1
ATOM 758 N N . ALA A 1 94 ? 5.287 -9.778 1.635 1.00 96.25 94 ALA A N 1
ATOM 759 C CA . ALA A 1 94 ? 5.587 -9.994 0.221 1.00 96.25 94 ALA A CA 1
ATOM 760 C C . ALA A 1 94 ? 4.710 -9.120 -0.682 1.00 96.25 94 ALA A C 1
ATOM 762 O O . ALA A 1 94 ? 5.210 -8.501 -1.624 1.00 96.25 94 ALA A O 1
ATOM 763 N N . ARG A 1 95 ? 3.414 -9.014 -0.365 1.00 94.69 95 ARG A N 1
ATOM 764 C CA . ARG A 1 95 ? 2.479 -8.165 -1.106 1.00 94.69 95 ARG A CA 1
ATOM 765 C C . ARG A 1 95 ? 2.899 -6.697 -1.065 1.00 94.69 95 ARG A C 1
ATOM 767 O O . ARG A 1 95 ? 3.057 -6.103 -2.130 1.00 94.69 95 ARG A O 1
ATOM 774 N N . VAL A 1 96 ? 3.092 -6.130 0.128 1.00 95.69 96 VAL A N 1
ATOM 775 C CA . VAL A 1 96 ? 3.451 -4.711 0.302 1.00 95.69 96 VAL A CA 1
ATOM 776 C C . VAL A 1 96 ? 4.799 -4.417 -0.353 1.00 95.69 96 VAL A C 1
ATOM 778 O O . VAL A 1 96 ? 4.918 -3.459 -1.115 1.00 95.69 96 VAL A O 1
ATOM 781 N N . SER A 1 97 ? 5.785 -5.299 -0.169 1.00 97.31 97 SER A N 1
ATOM 782 C CA . SER A 1 97 ? 7.084 -5.188 -0.841 1.00 97.31 97 SER A CA 1
ATOM 783 C C . SER A 1 97 ? 6.946 -5.199 -2.369 1.00 97.31 97 SER A C 1
ATOM 785 O O . SER A 1 97 ? 7.603 -4.421 -3.059 1.00 97.31 97 SER A O 1
ATOM 787 N N . GLY A 1 98 ? 6.063 -6.042 -2.911 1.00 96.81 98 GLY A N 1
ATOM 788 C CA . GLY A 1 98 ? 5.763 -6.091 -4.341 1.00 96.81 98 GLY A CA 1
ATOM 789 C C . GLY A 1 98 ? 5.091 -4.816 -4.859 1.00 96.81 98 GLY A C 1
ATOM 790 O O . GLY A 1 98 ? 5.428 -4.349 -5.945 1.00 96.81 98 GLY A O 1
ATOM 791 N N . GLN A 1 99 ? 4.181 -4.222 -4.083 1.00 95.94 99 GLN A N 1
ATOM 792 C CA . GLN A 1 99 ? 3.523 -2.955 -4.424 1.00 95.94 99 GLN A CA 1
ATOM 793 C C . GLN A 1 99 ? 4.505 -1.773 -4.406 1.00 95.94 99 GLN A C 1
ATOM 795 O O . GLN A 1 99 ? 4.508 -0.973 -5.344 1.00 95.94 99 GLN A O 1
ATOM 800 N N . ILE A 1 100 ? 5.385 -1.705 -3.399 1.00 97.44 100 ILE A N 1
ATOM 801 C CA . ILE A 1 100 ? 6.468 -0.711 -3.329 1.00 97.44 100 ILE A CA 1
ATOM 802 C C . ILE A 1 100 ? 7.388 -0.849 -4.545 1.00 97.44 100 ILE A C 1
A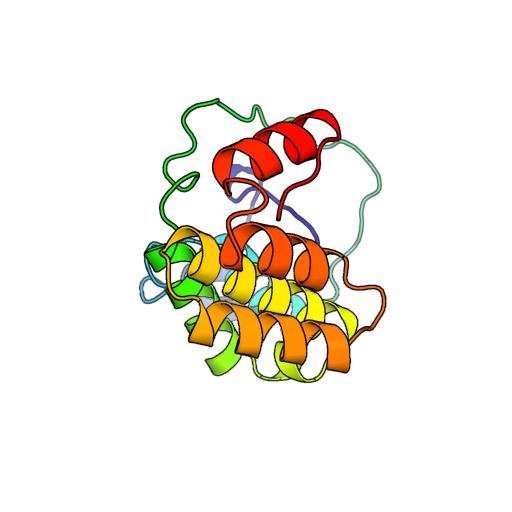TOM 804 O O . ILE A 1 100 ? 7.640 0.129 -5.251 1.00 97.44 100 ILE A O 1
ATOM 808 N N . GLY A 1 101 ? 7.849 -2.072 -4.830 1.00 98.06 101 GLY A N 1
ATOM 809 C CA . GLY A 1 101 ? 8.711 -2.344 -5.977 1.00 98.06 101 GLY A CA 1
ATOM 810 C C . GLY A 1 101 ? 8.079 -1.907 -7.298 1.00 98.06 101 GLY A C 1
ATOM 811 O O . GLY A 1 101 ? 8.734 -1.245 -8.104 1.00 98.06 101 GLY A O 1
ATOM 812 N N . PHE A 1 102 ? 6.795 -2.207 -7.499 1.00 97.50 102 PHE A N 1
ATOM 813 C CA . PHE A 1 102 ? 6.078 -1.820 -8.710 1.00 97.50 102 PHE A CA 1
ATOM 814 C C . PHE A 1 102 ? 5.939 -0.302 -8.853 1.00 97.50 102 PHE A C 1
ATOM 816 O O . PHE A 1 102 ? 6.153 0.237 -9.941 1.00 97.50 102 PHE A O 1
ATOM 823 N N . GLY A 1 103 ? 5.621 0.400 -7.761 1.00 96.50 103 GLY A N 1
ATOM 824 C CA . GLY A 1 103 ? 5.557 1.861 -7.748 1.00 96.50 103 GLY A CA 1
ATOM 825 C C . GLY A 1 103 ? 6.900 2.497 -8.111 1.00 96.50 103 GLY A C 1
ATOM 826 O O . GLY A 1 103 ? 6.949 3.370 -8.976 1.00 96.50 103 GLY A O 1
ATOM 827 N N . LEU A 1 104 ? 8.002 2.000 -7.540 1.00 98.06 104 LEU A N 1
ATOM 828 C CA . LEU A 1 104 ? 9.360 2.444 -7.880 1.00 98.06 104 LEU A CA 1
ATOM 829 C C . LEU A 1 104 ? 9.713 2.168 -9.348 1.00 98.06 104 LEU A C 1
ATOM 831 O O . LEU A 1 104 ? 10.304 3.023 -10.006 1.00 98.06 104 LEU A O 1
ATOM 835 N N . ALA A 1 105 ? 9.292 1.022 -9.893 1.00 97.75 105 ALA A N 1
ATOM 836 C CA . ALA A 1 105 ? 9.483 0.707 -11.307 1.00 97.75 105 ALA A CA 1
ATOM 837 C C . ALA A 1 105 ? 8.749 1.706 -12.215 1.00 97.75 105 ALA A C 1
ATOM 839 O O . ALA A 1 105 ? 9.323 2.178 -13.196 1.00 97.75 105 ALA A O 1
ATOM 840 N N . CYS A 1 106 ? 7.514 2.077 -11.861 1.00 96.00 106 CYS A N 1
ATOM 841 C CA . CYS A 1 106 ? 6.736 3.087 -12.584 1.00 96.00 106 CYS A CA 1
ATOM 842 C C . CYS A 1 106 ? 7.349 4.493 -12.485 1.00 96.00 106 CYS A C 1
ATOM 844 O O . CYS A 1 106 ? 7.223 5.282 -13.416 1.00 96.00 106 CYS A O 1
ATOM 846 N N . LEU A 1 107 ? 8.046 4.799 -11.387 1.00 95.75 107 LEU A N 1
ATOM 847 C CA . LEU A 1 107 ? 8.803 6.045 -11.208 1.00 95.75 107 LEU A CA 1
ATOM 848 C C . LEU A 1 107 ? 10.169 6.036 -11.920 1.00 95.75 107 LEU A C 1
ATOM 850 O O . LEU A 1 107 ? 10.865 7.048 -11.918 1.00 95.75 107 LEU A O 1
ATOM 854 N N . GLY A 1 108 ? 10.573 4.911 -12.519 1.00 96.12 108 GLY A N 1
ATOM 855 C CA . GLY A 1 108 ? 11.863 4.758 -13.192 1.00 96.12 108 GLY A CA 1
ATOM 856 C C . GLY A 1 108 ? 13.044 4.438 -12.266 1.00 96.12 108 GLY A C 1
ATOM 857 O O . GLY A 1 108 ? 14.171 4.316 -12.754 1.00 96.12 108 GLY A O 1
ATOM 858 N N . ASP A 1 109 ? 12.819 4.240 -10.962 1.00 97.69 109 ASP A N 1
ATOM 859 C CA . ASP A 1 109 ? 13.858 3.793 -10.029 1.00 97.69 109 ASP A CA 1
ATOM 860 C C . ASP A 1 109 ? 14.079 2.282 -10.152 1.00 97.69 109 ASP A C 1
ATOM 862 O O . ASP A 1 109 ? 13.564 1.459 -9.390 1.00 97.69 109 ASP A O 1
ATOM 866 N N . ARG A 1 110 ? 14.893 1.906 -11.140 1.00 97.56 110 ARG A N 1
ATOM 867 C CA . ARG A 1 110 ? 15.218 0.504 -11.418 1.00 97.56 110 ARG A CA 1
ATOM 868 C C . ARG A 1 110 ? 15.912 -0.185 -10.240 1.00 97.56 110 ARG A C 1
ATOM 870 O O . ARG A 1 110 ? 15.677 -1.369 -10.015 1.00 97.56 110 ARG A O 1
ATOM 877 N N . ARG A 1 111 ? 16.797 0.513 -9.517 1.00 98.19 111 ARG A N 1
ATOM 878 C CA . ARG A 1 111 ? 17.574 -0.100 -8.425 1.00 98.19 111 ARG A CA 1
ATOM 879 C C . ARG A 1 111 ? 16.667 -0.397 -7.236 1.00 98.19 111 ARG A C 1
ATOM 881 O O . ARG A 1 111 ? 16.670 -1.530 -6.754 1.00 98.19 111 ARG A O 1
ATOM 888 N N . GLY A 1 112 ? 15.856 0.578 -6.829 1.00 98.31 112 GLY A N 1
ATOM 889 C CA . GLY A 1 112 ? 14.853 0.401 -5.784 1.00 98.31 112 GLY A CA 1
ATOM 890 C C . GLY A 1 112 ? 13.825 -0.668 -6.153 1.00 98.31 112 GLY A C 1
ATOM 891 O O . GLY A 1 112 ? 13.560 -1.569 -5.357 1.00 98.31 112 GLY A O 1
ATOM 892 N N . ALA A 1 113 ? 13.322 -0.651 -7.391 1.00 98.31 113 ALA A N 1
ATOM 893 C CA . ALA A 1 113 ? 12.370 -1.649 -7.877 1.00 98.31 113 ALA A CA 1
ATOM 894 C C . ALA A 1 113 ? 12.904 -3.085 -7.771 1.00 98.31 113 ALA A C 1
ATOM 896 O O . ALA A 1 113 ? 12.221 -3.961 -7.241 1.00 98.31 113 ALA A O 1
ATOM 897 N N . VAL A 1 114 ? 14.136 -3.335 -8.231 1.00 98.44 114 VAL A N 1
ATOM 898 C CA . VAL A 1 114 ? 14.761 -4.667 -8.160 1.00 98.44 114 VAL A CA 1
ATOM 899 C C . VAL A 1 114 ? 14.990 -5.093 -6.709 1.00 98.44 114 VAL A C 1
ATOM 901 O O . VAL A 1 114 ? 14.708 -6.241 -6.365 1.00 98.44 114 VAL A O 1
ATOM 904 N N . HIS A 1 115 ? 15.451 -4.181 -5.848 1.00 98.31 115 HIS A N 1
ATOM 905 C CA . HIS A 1 115 ? 15.639 -4.460 -4.423 1.00 98.31 115 HIS A CA 1
ATOM 906 C C . HIS A 1 115 ? 14.335 -4.934 -3.761 1.00 98.31 115 HIS A C 1
ATOM 908 O O . HIS A 1 115 ? 14.302 -5.986 -3.116 1.00 98.31 115 HIS A O 1
ATOM 914 N N . TRP A 1 116 ? 13.244 -4.196 -3.965 1.00 98.25 116 TRP A N 1
ATOM 915 C CA . TRP A 1 116 ? 11.945 -4.519 -3.375 1.00 98.25 116 TRP A CA 1
ATOM 916 C C . TRP A 1 116 ? 11.287 -5.750 -4.007 1.00 98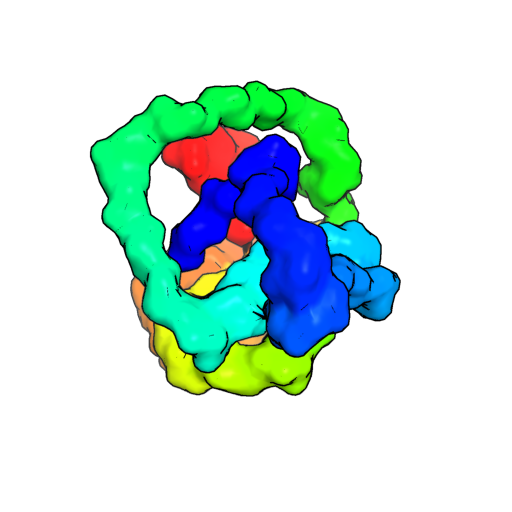.25 116 TRP A C 1
ATOM 918 O O . TRP A 1 116 ? 10.717 -6.571 -3.286 1.00 98.25 116 TRP A O 1
ATOM 928 N N . ALA A 1 117 ? 11.443 -5.959 -5.318 1.00 97.94 117 ALA A N 1
ATOM 929 C CA . ALA A 1 117 ? 11.002 -7.186 -5.982 1.00 97.94 117 ALA A CA 1
ATOM 930 C C . ALA A 1 117 ? 11.703 -8.427 -5.411 1.00 97.94 117 ALA A C 1
ATOM 932 O O . ALA A 1 117 ? 11.057 -9.455 -5.184 1.00 97.94 117 ALA A O 1
ATOM 933 N N . TRP A 1 118 ? 13.010 -8.325 -5.146 1.00 97.88 118 TRP A N 1
ATOM 934 C CA . TRP A 1 118 ? 13.789 -9.391 -4.522 1.00 97.88 118 TRP A CA 1
ATOM 935 C C . TRP A 1 118 ? 13.354 -9.653 -3.079 1.00 97.88 118 TRP A C 1
ATOM 937 O O . TRP A 1 118 ? 13.180 -10.809 -2.695 1.00 97.88 118 TRP A O 1
ATOM 947 N N . LYS A 1 119 ? 13.114 -8.598 -2.292 1.00 96.56 119 LYS A N 1
ATOM 948 C CA . LYS A 1 119 ? 12.582 -8.718 -0.927 1.00 96.56 119 LYS A CA 1
ATOM 949 C C . LYS A 1 119 ? 11.237 -9.453 -0.909 1.00 96.56 119 LYS A C 1
ATOM 951 O O . LYS A 1 119 ? 11.101 -10.434 -0.179 1.00 96.56 119 LYS A O 1
ATOM 956 N N . ALA A 1 120 ? 10.304 -9.056 -1.777 1.00 97.12 120 ALA A N 1
ATOM 957 C CA . ALA A 1 120 ? 9.010 -9.719 -1.932 1.00 97.12 120 ALA A CA 1
ATOM 958 C C . ALA A 1 120 ? 9.156 -11.203 -2.316 1.00 97.12 120 ALA A C 1
ATOM 960 O O . ALA A 1 120 ? 8.531 -12.070 -1.707 1.00 97.12 120 ALA A O 1
ATOM 961 N N . PHE A 1 121 ? 10.050 -11.513 -3.261 1.00 96.94 121 PHE A N 1
ATOM 962 C CA . PHE A 1 121 ? 10.300 -12.886 -3.707 1.00 96.94 121 PHE A CA 1
ATOM 963 C C . PHE A 1 121 ? 10.891 -13.765 -2.597 1.00 96.94 121 PHE A C 1
ATOM 965 O O . PHE A 1 121 ? 10.511 -14.929 -2.460 1.00 96.94 121 PHE A O 1
ATOM 972 N N . ARG A 1 122 ? 11.808 -13.215 -1.788 1.00 95.75 122 ARG A N 1
ATOM 973 C CA . ARG A 1 122 ? 12.399 -13.921 -0.642 1.00 95.75 122 ARG A CA 1
ATOM 974 C C . ARG A 1 122 ? 11.384 -14.208 0.457 1.00 95.75 122 ARG A C 1
ATOM 976 O O . ARG A 1 122 ? 11.481 -15.258 1.080 1.00 95.75 122 ARG A O 1
ATOM 983 N N . GLN A 1 123 ? 10.435 -13.300 0.686 1.00 94.38 123 GLN A N 1
ATOM 984 C CA . GLN A 1 123 ? 9.343 -13.520 1.636 1.00 94.38 123 GLN A CA 1
ATOM 985 C C . GLN A 1 123 ? 8.351 -14.562 1.109 1.00 94.38 123 GLN A C 1
ATOM 987 O O . GLN A 1 123 ? 7.943 -15.456 1.847 1.00 94.38 123 GLN A O 1
ATOM 992 N N . ARG A 1 124 ? 7.998 -14.496 -0.181 1.00 96.00 124 ARG A N 1
ATOM 993 C CA . ARG A 1 124 ? 7.102 -15.467 -0.813 1.00 96.00 124 ARG A CA 1
ATOM 994 C C . ARG A 1 124 ? 7.418 -15.639 -2.295 1.00 96.00 124 ARG A C 1
ATOM 996 O O . ARG A 1 124 ? 7.096 -14.795 -3.124 1.00 96.00 124 ARG A O 1
ATOM 1003 N N . ARG A 1 125 ? 7.928 -16.818 -2.665 1.00 93.19 125 ARG A N 1
ATOM 1004 C CA . ARG A 1 125 ? 8.300 -17.136 -4.061 1.00 93.19 125 ARG A CA 1
ATOM 1005 C C . ARG A 1 125 ? 7.123 -17.102 -5.044 1.00 93.19 125 ARG A C 1
ATOM 1007 O O . ARG A 1 125 ? 7.331 -16.908 -6.233 1.00 93.19 125 ARG A O 1
ATOM 1014 N N . GLN A 1 126 ? 5.902 -17.300 -4.546 1.00 93.12 126 GLN A N 1
ATOM 1015 C CA . GLN A 1 126 ? 4.661 -17.242 -5.329 1.00 93.12 126 GLN A CA 1
ATOM 1016 C C . GLN A 1 126 ? 4.133 -15.809 -5.520 1.00 93.12 126 GLN A C 1
ATOM 1018 O O . GLN A 1 126 ? 3.081 -15.626 -6.133 1.00 93.12 126 GLN A O 1
ATOM 1023 N N . GLU A 1 127 ? 4.809 -14.790 -4.977 1.00 94.44 127 GLU A N 1
ATOM 1024 C CA . GLU A 1 127 ? 4.365 -13.407 -5.112 1.00 94.44 127 GLU A CA 1
ATOM 1025 C C . GLU A 1 127 ? 4.608 -12.894 -6.536 1.00 94.44 127 GLU A C 1
ATOM 1027 O O . GLU A 1 127 ? 5.703 -12.482 -6.923 1.00 94.44 127 GLU A O 1
ATOM 1032 N N . TRP A 1 128 ? 3.547 -12.916 -7.340 1.00 94.50 128 TRP A N 1
ATOM 1033 C CA . TRP A 1 128 ? 3.590 -12.549 -8.754 1.00 94.50 128 TRP A CA 1
ATOM 1034 C C . TRP A 1 128 ? 3.982 -11.080 -8.984 1.00 94.50 128 TRP A C 1
ATOM 1036 O O . TRP A 1 128 ? 4.519 -10.750 -10.046 1.00 94.50 128 TRP A O 1
ATOM 1046 N N . ARG A 1 129 ? 3.772 -10.196 -7.995 1.00 95.75 129 ARG A N 1
ATOM 1047 C CA . ARG A 1 129 ? 4.169 -8.780 -8.076 1.00 95.75 129 ARG A CA 1
ATOM 1048 C C . ARG A 1 129 ? 5.672 -8.587 -8.212 1.00 95.75 129 ARG A C 1
ATOM 1050 O O . ARG A 1 129 ? 6.087 -7.594 -8.805 1.00 95.75 129 ARG A O 1
ATOM 1057 N N . SER A 1 130 ? 6.486 -9.528 -7.730 1.00 95.81 130 SER A N 1
ATOM 1058 C CA . SER A 1 130 ? 7.932 -9.508 -7.967 1.00 95.81 130 SER A CA 1
ATOM 1059 C C . SER A 1 130 ? 8.236 -9.594 -9.460 1.00 95.81 130 SER A C 1
ATOM 1061 O O . SER A 1 130 ? 8.969 -8.762 -9.986 1.00 95.81 130 SER A O 1
ATOM 1063 N N . ALA A 1 131 ? 7.619 -10.544 -10.170 1.00 96.56 131 ALA A N 1
ATOM 1064 C CA . ALA A 1 131 ? 7.805 -10.693 -11.612 1.00 96.56 131 ALA A CA 1
ATOM 1065 C C . ALA A 1 131 ? 7.252 -9.483 -12.384 1.00 96.56 131 ALA A C 1
ATOM 1067 O O . ALA A 1 131 ? 7.938 -8.938 -13.247 1.00 96.56 131 ALA A O 1
ATOM 1068 N N . ALA A 1 132 ? 6.052 -9.014 -12.024 1.00 96.56 132 ALA A N 1
ATOM 1069 C CA . ALA A 1 132 ? 5.447 -7.810 -12.598 1.00 96.56 132 ALA A CA 1
ATOM 1070 C C . ALA A 1 132 ? 6.354 -6.576 -12.458 1.00 96.56 132 ALA A C 1
ATOM 1072 O O . ALA A 1 132 ? 6.584 -5.856 -13.430 1.00 96.56 132 ALA A O 1
ATOM 1073 N N . THR A 1 133 ? 6.913 -6.366 -11.264 1.00 97.62 133 THR A N 1
ATOM 1074 C CA . THR A 1 133 ? 7.857 -5.281 -10.981 1.00 97.62 133 THR A CA 1
ATOM 1075 C C . THR A 1 133 ? 9.085 -5.357 -11.882 1.00 97.62 133 THR A C 1
ATOM 1077 O O . THR A 1 133 ? 9.464 -4.346 -12.468 1.00 97.62 133 THR A O 1
ATOM 1080 N N . LEU A 1 134 ? 9.695 -6.538 -12.038 1.00 97.81 134 LEU A N 1
ATOM 1081 C CA . LEU A 1 134 ? 10.883 -6.700 -12.883 1.00 97.81 134 LEU A CA 1
ATOM 1082 C C . LEU A 1 134 ? 10.576 -6.408 -14.359 1.00 97.81 134 LEU A C 1
ATOM 1084 O O . LEU A 1 134 ? 11.347 -5.704 -15.006 1.00 97.81 134 LEU A O 1
ATOM 1088 N N . LEU A 1 135 ? 9.435 -6.873 -14.881 1.00 97.81 135 LEU A N 1
ATOM 1089 C CA . LEU A 1 135 ? 9.025 -6.583 -16.261 1.00 97.81 135 LEU A CA 1
ATOM 1090 C C . LEU A 1 135 ? 8.918 -5.073 -16.528 1.00 97.81 135 LEU A C 1
ATOM 1092 O O . LEU A 1 135 ? 9.364 -4.605 -17.577 1.00 97.81 135 LEU A O 1
ATOM 1096 N N . VAL A 1 136 ? 8.379 -4.309 -15.573 1.00 97.75 136 VAL A N 1
ATOM 1097 C CA . VAL A 1 136 ? 8.288 -2.845 -15.687 1.00 97.75 136 VAL A CA 1
ATOM 1098 C C . VAL A 1 136 ? 9.650 -2.178 -15.494 1.00 97.75 136 VAL A C 1
ATOM 1100 O O . VAL A 1 136 ? 10.037 -1.328 -16.295 1.00 97.75 136 VAL A O 1
ATOM 1103 N N . ALA A 1 137 ? 10.428 -2.602 -14.496 1.00 97.44 137 ALA A N 1
ATOM 1104 C CA . ALA A 1 137 ? 11.741 -2.031 -14.192 1.00 97.44 137 ALA A CA 1
ATOM 1105 C C . ALA A 1 137 ? 12.747 -2.202 -15.346 1.00 97.44 137 ALA A C 1
ATOM 1107 O O . ALA A 1 137 ? 13.598 -1.337 -15.568 1.00 97.44 137 ALA A O 1
ATOM 1108 N N . PHE A 1 138 ? 12.636 -3.297 -16.105 1.00 97.69 138 PHE A N 1
ATOM 1109 C CA . PHE A 1 138 ? 13.438 -3.565 -17.302 1.00 97.69 138 PHE A CA 1
ATOM 1110 C C . PHE A 1 138 ? 12.783 -3.096 -18.609 1.00 97.69 138 PHE A C 1
ATOM 1112 O O . PHE A 1 138 ? 13.309 -3.380 -19.681 1.00 97.69 138 PHE A O 1
ATOM 1119 N N . ARG A 1 139 ? 11.678 -2.339 -18.536 1.00 95.75 139 ARG A N 1
ATOM 1120 C CA . ARG A 1 139 ? 10.961 -1.763 -19.689 1.00 95.75 139 ARG A CA 1
ATOM 1121 C C . ARG A 1 139 ? 10.464 -2.789 -20.716 1.00 95.75 139 ARG A C 1
ATOM 1123 O O . ARG A 1 139 ? 10.246 -2.440 -21.871 1.00 95.75 139 ARG A O 1
ATOM 1130 N N . VAL A 1 140 ? 10.228 -4.031 -20.292 1.00 97.62 140 VAL A N 1
ATOM 1131 C CA . VAL A 1 140 ? 9.574 -5.055 -21.127 1.00 97.62 140 VAL A CA 1
ATOM 1132 C C . VAL A 1 140 ? 8.114 -4.667 -21.386 1.00 97.62 140 VAL A C 1
ATOM 1134 O O . VAL A 1 140 ? 7.589 -4.865 -22.479 1.00 97.62 140 VAL A O 1
ATOM 1137 N N . ILE A 1 141 ? 7.462 -4.066 -20.387 1.00 96.62 141 ILE A N 1
ATOM 1138 C CA . ILE A 1 141 ? 6.108 -3.509 -20.473 1.00 96.62 141 ILE A CA 1
ATOM 1139 C C . ILE A 1 141 ? 6.026 -2.231 -19.630 1.00 96.62 141 ILE A C 1
ATOM 1141 O O . ILE A 1 141 ? 6.717 -2.115 -18.621 1.00 96.62 141 ILE A O 1
ATOM 1145 N N . SER A 1 142 ? 5.196 -1.259 -20.019 1.00 94.31 142 SER A N 1
ATOM 1146 C CA . SER A 1 142 ? 4.951 -0.084 -19.170 1.00 94.31 142 SER A CA 1
ATOM 1147 C C . SER A 1 142 ? 4.040 -0.439 -17.988 1.00 94.31 142 SER A C 1
ATOM 1149 O O . SER A 1 142 ? 3.222 -1.362 -18.079 1.00 94.31 142 SER A O 1
ATOM 1151 N N . GLY A 1 143 ? 4.149 0.308 -16.886 1.00 92.62 143 GLY A N 1
ATOM 1152 C CA . GLY A 1 143 ? 3.300 0.107 -15.709 1.00 92.62 143 GLY A CA 1
ATOM 1153 C C . GLY A 1 143 ? 1.812 0.280 -16.022 1.00 92.62 143 GLY A C 1
ATOM 1154 O O . GLY A 1 143 ? 0.984 -0.509 -15.570 1.00 92.62 143 GLY A O 1
ATOM 1155 N N . GLU A 1 144 ? 1.470 1.244 -16.878 1.00 90.38 144 GLU A N 1
ATOM 1156 C CA . GLU A 1 144 ? 0.097 1.517 -17.315 1.00 90.38 144 GLU A CA 1
ATOM 1157 C C . GLU A 1 144 ? -0.475 0.358 -18.129 1.00 90.38 144 GLU A C 1
ATOM 1159 O O . GLU A 1 144 ? -1.614 -0.053 -17.905 1.00 90.38 144 GLU A O 1
ATOM 1164 N N . ARG A 1 145 ? 0.315 -0.198 -19.058 1.00 92.62 145 ARG A N 1
ATOM 1165 C CA . ARG A 1 145 ? -0.107 -1.350 -19.864 1.00 92.62 145 ARG A CA 1
ATOM 1166 C C . ARG A 1 145 ? -0.339 -2.572 -18.986 1.00 92.62 145 ARG A C 1
ATOM 1168 O O . ARG A 1 145 ? -1.346 -3.253 -19.165 1.00 92.62 145 ARG A O 1
ATOM 1175 N N . LEU A 1 146 ? 0.550 -2.834 -18.026 1.00 93.56 146 LEU A N 1
ATOM 1176 C CA . LEU A 1 146 ? 0.372 -3.963 -17.119 1.00 93.56 146 LEU A CA 1
ATOM 1177 C C . LEU A 1 146 ? -0.866 -3.786 -16.232 1.00 93.56 146 LEU A C 1
ATOM 1179 O O . LEU A 1 146 ? -1.665 -4.713 -16.124 1.00 93.56 146 LEU A O 1
ATOM 1183 N N . LEU A 1 147 ? -1.074 -2.600 -15.654 1.00 90.50 147 LEU A N 1
ATOM 1184 C CA . LEU A 1 147 ? -2.281 -2.304 -14.879 1.00 90.50 147 LEU A CA 1
ATOM 1185 C C . LEU A 1 147 ? -3.557 -2.467 -15.702 1.00 90.50 147 LEU A C 1
ATOM 1187 O O . LEU A 1 147 ? -4.517 -3.060 -15.222 1.00 90.50 147 LEU A O 1
ATOM 1191 N N . ALA A 1 148 ? -3.572 -1.983 -16.945 1.00 89.06 148 ALA A N 1
ATOM 1192 C CA . ALA A 1 148 ? -4.725 -2.134 -17.825 1.00 89.06 148 ALA A CA 1
ATOM 1193 C C . ALA A 1 148 ? -5.061 -3.612 -18.081 1.00 89.06 148 ALA A C 1
ATOM 1195 O O . ALA A 1 148 ? -6.236 -3.975 -18.113 1.00 89.06 148 ALA A O 1
ATOM 1196 N N . ILE A 1 149 ? -4.046 -4.473 -18.222 1.00 92.38 149 ILE A N 1
ATOM 1197 C CA . ILE A 1 149 ? -4.235 -5.926 -18.330 1.00 92.38 149 ILE A CA 1
ATOM 1198 C C . ILE A 1 149 ? -4.797 -6.487 -17.020 1.00 92.38 149 ILE A C 1
ATOM 1200 O O . ILE A 1 149 ? -5.790 -7.206 -17.053 1.00 92.38 149 ILE A O 1
ATOM 1204 N N . LEU A 1 150 ? -4.212 -6.141 -15.871 1.00 90.38 150 LEU A N 1
ATOM 1205 C CA . LEU A 1 150 ? -4.648 -6.641 -14.563 1.00 90.38 150 LEU A CA 1
ATOM 1206 C C . LEU A 1 150 ? -6.094 -6.241 -14.234 1.00 90.38 150 LEU A C 1
ATOM 1208 O O . LEU A 1 150 ? -6.876 -7.082 -13.784 1.00 90.38 150 LEU A O 1
ATOM 1212 N N . HIS A 1 151 ? -6.482 -4.999 -14.534 1.00 86.88 151 HIS A N 1
ATOM 1213 C CA . HIS A 1 151 ? -7.838 -4.502 -14.305 1.00 86.88 151 HIS A CA 1
ATOM 1214 C C . HIS A 1 151 ? -8.898 -5.286 -15.090 1.00 86.88 151 HIS A C 1
ATOM 1216 O O . HIS A 1 151 ? -10.001 -5.468 -14.581 1.00 86.88 151 HIS A O 1
ATOM 1222 N N . ARG A 1 152 ? -8.575 -5.827 -16.278 1.00 88.25 152 ARG A N 1
ATOM 1223 C CA . ARG A 1 152 ? -9.500 -6.702 -17.034 1.00 88.25 152 ARG A CA 1
ATOM 1224 C C . ARG A 1 152 ? -9.855 -7.984 -16.281 1.00 88.25 152 ARG A C 1
ATOM 1226 O O . ARG A 1 152 ? -10.908 -8.557 -16.527 1.00 88.25 152 ARG A O 1
ATOM 1233 N N . PHE A 1 153 ? -8.997 -8.409 -15.359 1.00 88.31 153 PHE A N 1
ATOM 1234 C CA . PHE A 1 153 ? -9.211 -9.570 -14.497 1.00 88.31 153 PHE A CA 1
ATOM 1235 C C . PHE A 1 153 ? -9.633 -9.180 -13.073 1.00 88.31 153 PHE A C 1
ATOM 1237 O O . PHE A 1 153 ? -9.555 -10.008 -12.167 1.00 88.31 153 PHE A O 1
ATOM 1244 N N . GLY A 1 154 ? -10.015 -7.916 -12.845 1.00 82.69 154 GLY A N 1
ATOM 1245 C CA . GLY A 1 154 ? -10.374 -7.414 -11.517 1.00 82.69 154 GLY A CA 1
ATOM 1246 C C . GLY A 1 154 ? -9.203 -7.392 -10.531 1.00 82.69 154 GLY A C 1
ATOM 1247 O O . GLY A 1 154 ? -9.413 -7.435 -9.320 1.00 82.69 154 GLY A O 1
ATOM 1248 N N . ARG A 1 155 ? -7.957 -7.367 -11.024 1.00 83.94 155 ARG A N 1
ATOM 1249 C CA . ARG A 1 155 ? -6.753 -7.349 -10.187 1.00 83.94 155 ARG A CA 1
ATOM 1250 C C . ARG A 1 155 ? -6.113 -5.970 -10.189 1.00 83.94 155 ARG A C 1
ATOM 1252 O O . ARG A 1 155 ? -5.940 -5.363 -11.239 1.00 83.94 155 ARG A O 1
ATOM 1259 N N . GLY A 1 156 ? -5.713 -5.516 -9.008 1.00 84.94 156 GLY A N 1
ATOM 1260 C CA . GLY A 1 156 ? -4.749 -4.432 -8.849 1.00 84.94 156 GLY A CA 1
ATOM 1261 C C . GLY A 1 156 ? -3.331 -4.968 -8.670 1.00 84.94 156 GLY A C 1
ATOM 1262 O O . GLY A 1 156 ? -3.115 -6.184 -8.573 1.00 84.94 156 GLY A O 1
ATOM 1263 N N . VAL A 1 157 ? -2.381 -4.039 -8.581 1.00 83.12 157 VAL A N 1
ATOM 1264 C CA . VAL A 1 157 ? -1.063 -4.312 -8.001 1.00 83.12 157 VAL A CA 1
ATOM 1265 C C . VAL A 1 157 ? -1.175 -4.125 -6.504 1.00 83.12 157 VAL A C 1
ATOM 1267 O O . VAL A 1 157 ? -1.361 -2.996 -6.018 1.00 83.12 157 VAL A O 1
#

Sequence (157 aa):
MSMLHSSTFVFRLTDLRDGIGLLDEEIPGSQNEDWELLLRASRRHPIMHVDAPLVAVRWGQSSYFSRQWRSRVDSLLWLMERYPEIGVDAVGGARVSGQIGFGLACLGDRRGAVHWAWKAFRQRRQEWRSAATLLVAFRVISGERLLAILHRFGRGV

Secondary structure (DSSP, 8-state):
-----GGG----HHHIIIII-S--TTSGGGTTHHHHHHHHHHHHS------S--------TT-TTTT-HHHHHHHHHHHHHH-THHHHSHHHHHHHHHHHHHHHHHTT-HHHHHHHHHHHHHH-TT-HHHHHHHHHHTTSS-HHHHHHHHHHTT---